Protein AF-A0A6I0SE66-F1 (afdb_monomer_lite)

Secondary structure (DSSP, 8-state):
-EEEEEESS-----EEEEE-TTS-EEEPPPPSEEEEEEETTEEEEEEE--TT-STTHHHHHHHTTTS--EEEEESSSEEEEE--HHHHHHHHHHHHHHHHHHHHHHHHHHHHHHHHHHHHHHHHHHHHHHHHHH--

Radius of gyration: 25.15 Å; chains: 1; bounding box: 66×31×72 Å

Sequence (136 aa):
MTSIYCGAGNIHHVGVKVMTPDGSFAETPTSKDSYETSDMNEKIEKADYKLGEDGNVIEFLNLNKDKNIRVEFIGDRRYTTTMSPTDRQAVAGVYELSKILSAMQQIKKEQEDANLKIGFINKKKERKAMEEAAEE

Foldseek 3Di:
DKDKDKAQDDQQFFKKKKAFPVGDIFIADGAPDKDWDDDDRMIIIMGDDDVPRNRCRLVVLLVQLVTWMWMWTDGNDIDIDIDDSVRSVVSNVVVVVVVVVVVVVVVVVVVVVVVVVVVVVVVVVVVVVVVVVVVD

pLDDT: mean 95.01, std 5.28, range [54.25, 98.5]

Structure (mmCIF, N/CA/C/O backbone):
data_AF-A0A6I0SE66-F1
#
_entry.id   AF-A0A6I0SE66-F1
#
loop_
_atom_site.group_PDB
_atom_site.id
_atom_site.type_symbol
_atom_site.label_atom_id
_atom_site.label_alt_id
_atom_site.label_comp_id
_atom_site.label_asym_id
_atom_site.label_entity_id
_atom_site.label_seq_id
_atom_site.pdbx_PDB_ins_code
_atom_site.Cartn_x
_atom_site.Cartn_y
_atom_site.Cartn_z
_atom_site.occupancy
_atom_site.B_iso_or_equiv
_atom_site.auth_seq_id
_atom_site.auth_comp_id
_atom_site.auth_asym_id
_atom_site.auth_atom_id
_atom_site.pdbx_PDB_model_num
ATOM 1 N N . MET A 1 1 ? 0.423 5.478 1.591 1.00 91.44 1 MET A N 1
ATOM 2 C CA . MET A 1 1 ? 1.292 4.565 0.817 1.00 91.44 1 MET A CA 1
ATOM 3 C C . MET A 1 1 ? 2.587 5.292 0.520 1.00 91.44 1 MET A C 1
ATOM 5 O O . MET A 1 1 ? 2.539 6.495 0.324 1.00 91.44 1 MET A O 1
ATOM 9 N N . THR A 1 2 ? 3.706 4.583 0.444 1.00 94.69 2 THR A N 1
ATOM 10 C CA . THR A 1 2 ? 4.970 5.144 -0.040 1.00 94.69 2 THR A CA 1
ATOM 11 C C . THR A 1 2 ? 5.434 4.327 -1.235 1.00 94.69 2 THR A C 1
ATOM 13 O O . THR A 1 2 ? 5.472 3.101 -1.157 1.00 94.69 2 THR A O 1
ATOM 16 N N . SER A 1 3 ? 5.776 4.996 -2.332 1.00 95.50 3 SER A N 1
ATOM 17 C CA . SER A 1 3 ? 6.408 4.383 -3.499 1.00 95.50 3 SER A CA 1
ATOM 18 C C . SER A 1 3 ? 7.861 4.839 -3.576 1.00 95.50 3 SER A C 1
ATOM 20 O O . SER A 1 3 ? 8.124 6.036 -3.491 1.00 95.50 3 SER A O 1
ATOM 22 N N . ILE A 1 4 ? 8.794 3.897 -3.714 1.00 95.69 4 ILE A N 1
ATOM 23 C CA . ILE A 1 4 ? 10.233 4.176 -3.758 1.00 95.69 4 ILE A CA 1
ATOM 24 C C . ILE A 1 4 ? 10.792 3.601 -5.054 1.00 95.69 4 ILE A C 1
ATOM 26 O O . ILE A 1 4 ? 10.760 2.387 -5.256 1.00 95.69 4 ILE A O 1
ATOM 30 N N . TYR A 1 5 ? 11.288 4.473 -5.922 1.00 96.19 5 TYR A N 1
ATOM 31 C CA . TYR A 1 5 ? 12.116 4.097 -7.058 1.00 96.19 5 TYR A CA 1
ATOM 32 C C . TYR A 1 5 ? 13.584 4.079 -6.619 1.00 96.19 5 TYR A C 1
ATOM 34 O O . TYR A 1 5 ? 14.034 4.991 -5.926 1.00 96.19 5 TYR A O 1
ATOM 42 N N . CYS A 1 6 ? 14.320 3.044 -7.026 1.00 94.75 6 CYS A N 1
ATOM 43 C CA . CYS A 1 6 ? 15.765 2.953 -6.854 1.00 94.75 6 CYS A CA 1
ATOM 44 C C . CYS A 1 6 ? 16.410 2.555 -8.184 1.00 94.75 6 CYS A C 1
ATOM 46 O O . CYS A 1 6 ? 16.016 1.546 -8.774 1.00 94.75 6 CYS A O 1
ATOM 48 N N . GLY A 1 7 ? 17.380 3.327 -8.675 1.00 93.12 7 GLY A N 1
ATOM 49 C CA . GLY A 1 7 ? 18.032 3.019 -9.947 1.00 93.12 7 GLY A CA 1
ATOM 50 C C . GLY A 1 7 ? 19.276 3.848 -10.249 1.00 93.12 7 GLY A C 1
ATOM 51 O O . GLY A 1 7 ? 19.669 4.726 -9.492 1.00 93.12 7 GLY A O 1
ATOM 52 N N . ALA A 1 8 ? 19.915 3.577 -11.388 1.00 91.81 8 ALA A N 1
ATOM 53 C CA . ALA A 1 8 ? 21.190 4.205 -11.765 1.00 91.81 8 ALA A CA 1
ATOM 54 C C . ALA A 1 8 ? 21.084 5.703 -12.120 1.00 91.81 8 ALA A C 1
ATOM 56 O O . ALA A 1 8 ? 22.094 6.392 -12.246 1.00 91.81 8 ALA A O 1
ATOM 57 N N . GLY A 1 9 ? 19.873 6.212 -12.330 1.00 93.94 9 GLY A N 1
ATOM 58 C CA . GLY A 1 9 ? 19.637 7.598 -12.704 1.00 93.94 9 GLY A CA 1
ATOM 59 C C . GLY A 1 9 ? 18.263 8.058 -12.260 1.00 93.94 9 GLY A C 1
ATOM 60 O O . GLY A 1 9 ? 17.360 7.233 -12.094 1.00 93.94 9 GLY A O 1
ATOM 61 N N . ASN A 1 10 ? 18.130 9.372 -12.093 1.00 94.44 10 ASN A N 1
ATOM 62 C CA . ASN A 1 10 ? 16.879 9.980 -11.681 1.00 94.44 10 ASN A CA 1
ATOM 63 C C . ASN A 1 10 ? 15.811 9.807 -12.766 1.00 94.44 10 ASN A C 1
ATOM 65 O O . ASN A 1 10 ? 16.103 9.904 -13.967 1.00 94.44 10 ASN A O 1
ATOM 69 N N . ILE A 1 11 ? 14.579 9.561 -12.332 1.00 96.44 11 ILE A N 1
ATOM 70 C CA . ILE A 1 11 ? 13.393 9.612 -13.187 1.00 96.44 11 ILE A CA 1
ATOM 71 C C . ILE A 1 11 ? 12.433 10.716 -12.756 1.00 96.44 11 ILE A C 1
ATOM 73 O O . ILE A 1 11 ? 11.465 10.933 -13.477 1.00 96.44 11 ILE A O 1
ATOM 77 N N . HIS A 1 12 ? 12.703 11.411 -11.645 1.00 96.31 12 HIS A N 1
ATOM 78 C CA . HIS A 1 12 ? 11.802 12.388 -11.032 1.00 96.31 12 HIS A CA 1
ATOM 79 C C . HIS A 1 12 ? 10.439 11.757 -10.708 1.00 96.31 12 HIS A C 1
ATOM 81 O O . HIS A 1 12 ? 9.391 12.174 -11.196 1.00 96.31 12 HIS A O 1
ATOM 87 N N . HIS A 1 13 ? 10.485 10.669 -9.938 1.00 96.88 13 HIS A N 1
ATOM 88 C CA . HIS A 1 13 ? 9.371 9.799 -9.583 1.00 96.88 13 HIS A CA 1
ATOM 89 C C . HIS A 1 13 ? 8.290 10.542 -8.802 1.00 96.88 13 HIS A C 1
ATOM 91 O O . HIS A 1 13 ? 8.501 11.021 -7.687 1.00 96.88 13 HIS A O 1
ATOM 97 N N . VAL A 1 14 ? 7.093 10.569 -9.376 1.00 96.81 14 VAL A N 1
ATOM 98 C CA . VAL A 1 14 ? 5.912 11.234 -8.814 1.00 96.81 14 VAL A CA 1
ATOM 99 C C . VAL A 1 14 ? 4.689 10.328 -8.758 1.00 96.81 14 VAL A C 1
ATOM 101 O O . VAL A 1 14 ? 3.662 10.747 -8.232 1.00 96.81 14 VAL A O 1
ATOM 104 N N . GLY A 1 15 ? 4.751 9.118 -9.318 1.00 97.06 15 GLY A N 1
ATOM 105 C CA . GLY A 1 15 ? 3.571 8.282 -9.524 1.00 97.06 15 GLY A CA 1
ATOM 106 C C . GLY A 1 15 ? 3.904 6.820 -9.764 1.00 97.06 15 GLY A C 1
ATOM 107 O O . GLY A 1 15 ? 4.971 6.492 -10.270 1.00 97.06 15 GLY A O 1
ATOM 108 N N . VAL A 1 16 ? 2.984 5.917 -9.441 1.00 97.81 16 VAL A N 1
ATOM 109 C CA . VAL A 1 16 ? 3.121 4.502 -9.796 1.00 97.81 16 VAL A CA 1
ATOM 110 C C . VAL A 1 16 ? 1.831 3.964 -10.392 1.00 97.81 16 VAL A C 1
ATOM 112 O O . VAL A 1 16 ? 0.735 4.227 -9.898 1.00 97.81 16 VAL A O 1
ATOM 115 N N . LYS A 1 17 ? 1.982 3.167 -11.446 1.00 98.38 17 LYS A N 1
ATOM 116 C CA . LYS A 1 17 ? 0.918 2.398 -12.080 1.00 98.38 17 LYS A CA 1
ATOM 117 C C . LYS A 1 17 ? 1.200 0.912 -11.945 1.00 98.38 17 LYS A C 1
ATOM 119 O O . LYS A 1 17 ? 2.308 0.453 -12.209 1.00 98.38 17 LYS A O 1
ATOM 124 N N . VAL A 1 18 ? 0.180 0.152 -11.574 1.00 98.31 18 VAL A N 1
ATOM 125 C CA . VAL A 1 18 ? 0.227 -1.308 -11.480 1.00 98.31 18 VAL A CA 1
ATOM 126 C C . VAL A 1 18 ? -0.760 -1.910 -12.468 1.00 98.31 18 VAL A C 1
ATOM 128 O O . VAL A 1 18 ? -1.870 -1.406 -12.608 1.00 98.31 18 VAL A O 1
ATOM 131 N N . MET A 1 19 ? -0.359 -2.961 -13.181 1.00 98.50 19 MET A N 1
ATOM 132 C CA . MET A 1 19 ? -1.154 -3.547 -14.262 1.00 98.50 19 MET A CA 1
ATOM 133 C C . MET A 1 19 ? -1.086 -5.075 -14.250 1.00 98.50 19 MET A C 1
ATOM 135 O O . MET A 1 19 ? -0.015 -5.663 -14.083 1.00 98.50 19 MET A O 1
ATOM 139 N N . THR A 1 20 ? -2.233 -5.716 -14.450 1.00 98.25 20 THR A N 1
ATOM 140 C CA . THR A 1 20 ? -2.370 -7.167 -14.634 1.00 98.25 20 THR A CA 1
ATOM 141 C C . THR A 1 20 ? -2.209 -7.567 -16.105 1.00 98.25 20 THR A C 1
ATOM 143 O O . THR A 1 20 ? -2.340 -6.726 -16.994 1.00 98.25 20 THR A O 1
ATOM 146 N N . PRO A 1 21 ? -1.980 -8.858 -16.418 1.00 97.06 21 PRO A N 1
ATOM 147 C CA . PRO A 1 21 ? -1.801 -9.308 -17.803 1.00 97.06 21 PRO A CA 1
ATOM 148 C C . PRO A 1 21 ? -3.038 -9.107 -18.693 1.00 97.06 21 PRO A C 1
ATOM 150 O O . PRO A 1 21 ? -2.912 -9.039 -19.909 1.00 97.06 21 PRO A O 1
ATOM 153 N N . ASP A 1 22 ? -4.223 -9.003 -18.084 1.00 95.81 22 ASP A N 1
ATOM 154 C CA . ASP A 1 22 ? -5.496 -8.716 -18.758 1.00 95.81 22 ASP A CA 1
ATOM 155 C C . ASP A 1 22 ? -5.690 -7.222 -19.104 1.00 95.81 22 ASP A C 1
ATOM 157 O O . ASP A 1 22 ? -6.694 -6.858 -19.710 1.00 95.81 22 ASP A O 1
ATOM 161 N N . GLY A 1 23 ? -4.734 -6.356 -18.741 1.00 96.12 23 GLY A N 1
ATOM 162 C CA . GLY A 1 23 ? -4.768 -4.918 -19.012 1.00 96.12 23 GLY A CA 1
ATOM 163 C C . GLY A 1 23 ? -5.486 -4.076 -17.953 1.00 96.12 23 GLY A C 1
ATOM 164 O O . GLY A 1 23 ? -5.443 -2.848 -18.039 1.00 96.12 23 GLY A O 1
ATOM 165 N N . SER A 1 24 ? -6.098 -4.693 -16.935 1.00 97.88 24 SER A N 1
ATOM 166 C CA . SER A 1 24 ? -6.649 -3.957 -15.788 1.00 97.88 24 SER A CA 1
ATOM 167 C C . SER A 1 24 ? -5.525 -3.267 -15.014 1.00 97.88 24 SER A C 1
ATOM 169 O O . SER A 1 24 ? -4.417 -3.798 -14.904 1.00 97.88 24 SER A O 1
ATOM 171 N N . PHE A 1 25 ? -5.788 -2.078 -14.471 1.00 98.38 25 PHE A N 1
ATOM 172 C CA . PHE A 1 25 ? -4.761 -1.305 -13.778 1.00 98.38 25 PHE A CA 1
ATOM 173 C C . PHE A 1 25 ? -5.321 -0.435 -12.652 1.00 98.38 25 PHE A C 1
ATOM 175 O O . PHE A 1 25 ? -6.504 -0.096 -12.639 1.00 98.38 25 PHE A O 1
ATOM 182 N N . ALA A 1 26 ? -4.427 -0.038 -11.752 1.00 98.31 26 ALA A N 1
ATOM 183 C CA . ALA A 1 26 ? -4.615 1.058 -10.810 1.00 98.31 26 ALA A CA 1
ATOM 184 C C . ALA A 1 26 ? -3.392 1.980 -10.874 1.00 98.31 26 ALA A C 1
ATOM 186 O O . ALA A 1 26 ? -2.286 1.539 -11.197 1.00 98.31 26 ALA A O 1
ATOM 187 N N . GLU A 1 27 ? -3.590 3.264 -10.608 1.00 98.12 27 GLU A N 1
ATOM 188 C CA . GLU A 1 27 ? -2.553 4.284 -10.745 1.00 98.12 27 GLU A CA 1
ATOM 189 C C . GLU A 1 27 ? -2.744 5.350 -9.673 1.00 98.12 27 GLU A C 1
ATOM 191 O O . GLU A 1 27 ? -3.868 5.777 -9.403 1.00 98.12 27 GLU A O 1
ATOM 196 N N . THR A 1 28 ? -1.646 5.771 -9.054 1.00 97.94 28 THR A N 1
ATOM 197 C CA . THR A 1 28 ? -1.685 6.869 -8.094 1.00 97.94 28 THR A CA 1
ATOM 198 C C . THR A 1 28 ? -1.913 8.205 -8.801 1.00 97.94 28 THR A C 1
ATOM 200 O O . THR A 1 28 ? -1.469 8.388 -9.936 1.00 97.94 28 THR A O 1
ATOM 203 N N . PRO A 1 29 ? -2.507 9.204 -8.129 1.00 96.44 29 PRO A N 1
ATOM 204 C CA . PRO A 1 29 ? -2.348 10.587 -8.567 1.00 96.44 29 PRO A CA 1
ATOM 205 C C . PRO A 1 29 ? -0.865 10.998 -8.536 1.00 96.44 29 PRO A C 1
ATOM 207 O O . PRO A 1 29 ? -0.023 10.308 -7.961 1.00 96.44 29 PRO A O 1
ATOM 210 N N . THR A 1 30 ? -0.540 12.150 -9.118 1.00 96.12 30 THR A N 1
ATOM 211 C CA . THR A 1 30 ? 0.779 12.769 -8.941 1.00 96.12 30 THR A CA 1
ATOM 212 C C . THR A 1 30 ? 0.981 13.129 -7.470 1.00 96.12 30 THR A C 1
ATOM 214 O O . THR A 1 30 ? 0.171 13.860 -6.889 1.00 96.12 30 THR A O 1
ATOM 217 N N . SER A 1 31 ? 2.058 12.626 -6.872 1.00 95.69 31 SER A N 1
ATOM 218 C CA . SER A 1 31 ? 2.429 12.970 -5.505 1.00 95.69 31 SER A CA 1
ATOM 219 C C . SER A 1 31 ? 2.722 14.466 -5.368 1.00 95.69 31 SER A C 1
ATOM 221 O O . SER A 1 31 ? 3.323 15.089 -6.241 1.00 95.69 31 SER A O 1
ATOM 223 N N . LYS A 1 32 ? 2.303 15.034 -4.235 1.00 92.88 32 LYS A N 1
ATOM 224 C CA . LYS A 1 32 ? 2.667 16.393 -3.797 1.00 92.88 32 LYS A CA 1
ATOM 225 C C . LYS A 1 32 ? 3.824 16.389 -2.796 1.00 92.88 32 LYS A C 1
ATOM 227 O O . LYS A 1 32 ? 4.268 17.455 -2.385 1.00 92.88 32 LYS A O 1
ATOM 232 N N . ASP A 1 33 ? 4.249 15.201 -2.380 1.00 93.12 33 ASP A N 1
ATOM 233 C CA . ASP A 1 33 ? 5.293 14.961 -1.394 1.00 93.12 33 ASP A CA 1
ATOM 234 C C . ASP A 1 33 ? 6.281 13.958 -1.997 1.00 93.12 33 ASP A C 1
ATOM 236 O O . ASP A 1 33 ? 6.100 12.734 -1.942 1.00 93.12 33 ASP A O 1
ATOM 240 N N . SER A 1 34 ? 7.256 14.508 -2.718 1.00 90.94 34 SER A N 1
ATOM 241 C CA . SER A 1 34 ? 8.307 13.755 -3.392 1.00 90.94 34 SER A CA 1
ATOM 242 C C . SER A 1 34 ? 9.672 14.206 -2.897 1.00 90.94 34 SER A C 1
ATOM 244 O O . SER A 1 34 ? 9.936 15.405 -2.790 1.00 90.94 34 SER A O 1
ATOM 246 N N . TYR A 1 35 ? 10.551 13.245 -2.631 1.00 93.88 35 TYR A N 1
ATOM 247 C CA . TYR A 1 35 ? 11.902 13.500 -2.150 1.00 93.88 35 TYR A CA 1
ATOM 248 C C . TYR A 1 35 ? 12.913 12.637 -2.896 1.00 93.88 35 TYR A C 1
ATOM 250 O O . TYR A 1 35 ? 12.703 11.438 -3.079 1.00 93.88 35 TYR A O 1
ATOM 258 N N . GLU A 1 36 ? 14.028 13.245 -3.287 1.00 95.50 36 GLU A N 1
ATOM 259 C CA . GLU A 1 36 ? 15.121 12.576 -3.984 1.00 95.50 36 GLU A CA 1
ATOM 260 C C . GLU A 1 36 ? 16.361 12.550 -3.100 1.00 95.50 36 GLU A C 1
ATOM 262 O O . GLU A 1 36 ? 16.751 13.549 -2.492 1.00 95.50 36 GLU A O 1
ATOM 267 N N . THR A 1 37 ? 17.002 11.393 -3.054 1.00 95.38 37 THR A N 1
ATOM 268 C CA . THR A 1 37 ? 18.277 11.198 -2.383 1.00 95.38 37 THR A CA 1
ATOM 269 C C . THR A 1 37 ? 19.155 10.263 -3.201 1.00 95.38 37 THR A C 1
ATOM 271 O O . THR A 1 37 ? 18.810 9.801 -4.292 1.00 95.38 37 THR A O 1
ATOM 274 N N . SER A 1 38 ? 20.366 10.035 -2.729 1.00 94.00 38 SER A N 1
ATOM 275 C CA . SER A 1 38 ? 21.281 9.085 -3.336 1.00 94.00 38 SER A CA 1
ATOM 276 C C . SER A 1 38 ? 22.011 8.347 -2.236 1.00 94.00 38 SER A C 1
ATOM 278 O O . SER A 1 38 ? 22.464 8.969 -1.276 1.00 94.00 38 SER A O 1
ATOM 280 N N . ASP A 1 39 ? 22.134 7.038 -2.399 1.00 92.25 39 ASP A N 1
ATOM 281 C CA . ASP A 1 39 ? 22.999 6.217 -1.566 1.00 92.25 39 ASP A CA 1
ATOM 282 C C . ASP A 1 39 ? 24.004 5.506 -2.467 1.00 92.25 39 ASP A C 1
ATOM 284 O O . ASP A 1 39 ? 23.646 4.893 -3.474 1.00 92.25 39 ASP A O 1
ATOM 288 N N . MET A 1 40 ? 25.285 5.655 -2.143 1.00 89.31 40 MET A N 1
ATOM 289 C CA . MET A 1 40 ? 26.402 5.254 -2.997 1.00 89.31 40 MET A CA 1
ATOM 290 C C . MET A 1 40 ? 26.255 5.777 -4.443 1.00 89.31 40 MET A C 1
ATOM 292 O O . MET A 1 40 ? 26.450 6.965 -4.697 1.00 89.31 40 MET A O 1
ATOM 296 N N . ASN A 1 41 ? 25.909 4.893 -5.385 1.00 90.50 41 ASN A N 1
ATOM 297 C CA . ASN A 1 41 ? 25.715 5.188 -6.807 1.00 90.50 41 ASN A CA 1
ATOM 298 C C . ASN A 1 41 ? 24.253 5.015 -7.256 1.00 90.50 41 ASN A C 1
ATOM 300 O O . ASN A 1 41 ? 23.967 5.138 -8.447 1.00 90.50 41 ASN A O 1
ATOM 304 N N . GLU A 1 42 ? 23.338 4.724 -6.331 1.00 94.00 42 GLU A N 1
ATOM 305 C CA . GLU A 1 42 ? 21.920 4.554 -6.622 1.00 94.00 42 GLU A CA 1
ATOM 306 C C . GLU A 1 42 ? 21.146 5.829 -6.296 1.00 94.00 42 GLU A C 1
ATOM 308 O O . GLU A 1 42 ? 21.355 6.501 -5.282 1.00 94.00 42 GLU A O 1
ATOM 313 N N . LYS A 1 43 ? 20.247 6.179 -7.208 1.00 95.81 43 LYS A N 1
ATOM 314 C CA . LYS A 1 43 ? 19.293 7.269 -7.079 1.00 95.81 43 LYS A CA 1
ATOM 315 C C . LYS A 1 43 ? 18.030 6.711 -6.461 1.00 95.81 43 LYS A C 1
ATOM 317 O O . LYS A 1 43 ? 17.448 5.780 -7.010 1.00 95.81 43 LYS A O 1
ATOM 322 N N . ILE A 1 44 ? 17.642 7.276 -5.323 1.00 96.62 44 ILE A N 1
ATOM 323 C CA . ILE A 1 44 ? 16.476 6.857 -4.552 1.00 96.62 44 ILE A CA 1
ATOM 324 C C . ILE A 1 44 ? 15.470 7.998 -4.600 1.00 96.62 44 ILE A C 1
ATOM 326 O O . ILE A 1 44 ? 15.762 9.109 -4.162 1.00 96.62 44 ILE A O 1
ATOM 330 N N . GLU A 1 45 ? 14.277 7.720 -5.102 1.00 97.31 45 GLU A N 1
ATOM 331 C CA . GLU A 1 45 ? 13.218 8.711 -5.249 1.00 97.31 45 GLU A CA 1
ATOM 332 C C . GLU A 1 45 ? 11.949 8.193 -4.587 1.00 97.31 45 GLU A C 1
ATOM 334 O O . GLU A 1 45 ? 11.447 7.112 -4.901 1.00 97.31 45 GLU A O 1
ATOM 339 N N . LYS A 1 46 ? 11.440 8.963 -3.632 1.00 96.88 46 LYS A N 1
ATOM 340 C CA . LYS A 1 46 ? 10.292 8.612 -2.805 1.00 96.88 46 LYS A CA 1
ATOM 341 C C . LYS A 1 46 ? 9.104 9.477 -3.197 1.00 96.88 46 LYS A C 1
ATOM 343 O O . LYS A 1 46 ? 9.241 10.693 -3.262 1.00 96.88 46 LYS A O 1
ATOM 348 N N . ALA A 1 47 ? 7.944 8.856 -3.373 1.00 97.06 47 ALA A N 1
ATOM 349 C CA . ALA A 1 47 ? 6.658 9.520 -3.538 1.00 97.06 47 ALA A CA 1
ATOM 350 C C . ALA A 1 47 ? 5.686 9.035 -2.452 1.00 97.06 47 ALA A C 1
ATOM 352 O O . ALA A 1 47 ? 5.362 7.842 -2.383 1.00 97.06 47 ALA A O 1
ATOM 353 N N . ASP A 1 48 ? 5.237 9.955 -1.599 1.00 96.44 48 ASP A N 1
ATOM 354 C CA . ASP A 1 48 ? 4.337 9.671 -0.483 1.00 96.44 48 ASP A CA 1
ATOM 355 C C . ASP A 1 48 ? 2.879 10.041 -0.776 1.00 96.44 48 ASP A C 1
ATOM 357 O O . ASP A 1 48 ? 2.562 11.077 -1.354 1.00 96.44 48 ASP A O 1
ATOM 361 N N . TYR A 1 49 ? 1.974 9.184 -0.305 1.00 95.62 49 TYR A N 1
ATOM 362 C CA . TYR A 1 49 ? 0.529 9.329 -0.449 1.00 95.62 49 TYR A CA 1
ATOM 363 C C . TYR A 1 49 ? -0.135 9.202 0.912 1.00 95.62 49 TYR A C 1
ATOM 365 O O . TYR A 1 49 ? 0.106 8.231 1.648 1.00 95.62 49 TYR A O 1
ATOM 373 N N . LYS A 1 50 ? -1.021 10.147 1.232 1.00 93.44 50 LYS A N 1
ATOM 374 C CA . LYS A 1 50 ? -1.828 10.081 2.452 1.00 93.44 50 LYS A CA 1
ATOM 375 C C . LYS A 1 50 ? -2.818 8.920 2.385 1.00 93.44 50 LYS A C 1
ATOM 377 O O . LYS A 1 50 ? -3.001 8.269 1.355 1.00 93.44 50 LYS A O 1
ATOM 382 N N . LEU A 1 51 ? -3.443 8.628 3.522 1.00 87.94 51 LEU A N 1
ATOM 383 C CA . LEU A 1 51 ? -4.477 7.602 3.598 1.00 87.94 51 LEU A CA 1
ATOM 384 C C . LEU A 1 51 ? -5.619 7.934 2.623 1.00 87.94 51 LEU A C 1
ATOM 386 O O . LEU A 1 51 ? -6.195 9.015 2.704 1.00 87.94 51 LEU A O 1
ATOM 390 N N . GLY A 1 52 ? -5.926 7.002 1.717 1.00 87.81 52 GLY A N 1
ATOM 391 C CA . GLY A 1 52 ? -6.956 7.161 0.684 1.00 87.81 52 GLY A CA 1
ATOM 392 C C . GLY A 1 52 ? -6.500 7.875 -0.595 1.00 87.81 52 GLY A C 1
ATOM 393 O O . GLY A 1 52 ? -7.286 7.986 -1.529 1.00 87.81 52 GLY A O 1
ATOM 394 N N . GLU A 1 53 ? -5.248 8.336 -0.670 1.00 93.94 53 GLU A N 1
ATOM 395 C CA . GLU A 1 53 ? -4.701 9.029 -1.849 1.00 93.94 53 GLU A CA 1
ATOM 396 C C . GLU A 1 53 ? -3.784 8.132 -2.700 1.00 93.94 53 GLU A C 1
ATOM 398 O O . GLU A 1 53 ? -3.066 8.620 -3.566 1.00 93.94 53 GLU A O 1
ATOM 403 N N . ASP A 1 54 ? -3.795 6.815 -2.486 1.00 94.31 54 ASP A N 1
ATOM 404 C CA . ASP A 1 54 ? -2.978 5.855 -3.239 1.00 94.31 54 ASP A CA 1
ATOM 405 C C . ASP A 1 54 ? -3.617 5.412 -4.566 1.00 94.31 54 ASP A C 1
ATOM 407 O O . ASP A 1 54 ? -3.127 4.481 -5.198 1.00 94.31 54 ASP A O 1
ATOM 411 N N . GLY A 1 55 ? -4.724 6.032 -4.991 1.00 95.75 55 GLY A N 1
ATOM 412 C CA . GLY A 1 55 ? -5.408 5.678 -6.243 1.00 95.75 55 GLY A CA 1
ATOM 413 C C . GLY A 1 55 ? -5.891 4.223 -6.289 1.00 95.75 55 GLY A C 1
ATOM 414 O O . GLY A 1 55 ? -5.976 3.633 -7.365 1.00 95.75 55 GLY A O 1
ATOM 415 N N . ASN A 1 56 ? -6.170 3.632 -5.121 1.00 95.69 56 ASN A N 1
ATOM 416 C CA . ASN A 1 56 ? -6.512 2.219 -4.928 1.00 95.69 56 ASN A CA 1
ATOM 417 C C . ASN A 1 56 ? -5.413 1.229 -5.352 1.00 95.69 56 ASN A C 1
ATOM 419 O O . ASN A 1 56 ? -5.697 0.046 -5.548 1.00 95.69 56 ASN A O 1
ATOM 423 N N . VAL A 1 57 ? -4.159 1.669 -5.487 1.00 97.38 57 VAL A N 1
ATOM 424 C CA . VAL A 1 57 ? -3.049 0.794 -5.887 1.00 97.38 57 VAL A CA 1
ATOM 425 C C . VAL A 1 57 ? -2.850 -0.348 -4.891 1.00 97.38 57 VAL A C 1
ATOM 427 O O . VAL A 1 57 ? -2.700 -1.494 -5.316 1.00 97.38 57 VAL A O 1
ATOM 430 N N . ILE A 1 58 ? -2.899 -0.094 -3.578 1.00 95.94 58 ILE A N 1
ATOM 431 C CA . ILE A 1 58 ? -2.694 -1.159 -2.583 1.00 95.94 58 ILE A CA 1
ATOM 432 C C . ILE A 1 58 ? -3.850 -2.164 -2.589 1.00 95.94 58 ILE A C 1
ATOM 434 O O . ILE A 1 58 ? -3.619 -3.373 -2.534 1.00 95.94 58 ILE A O 1
ATOM 438 N N . GLU A 1 59 ? -5.092 -1.689 -2.702 1.00 95.94 59 GLU A N 1
ATOM 439 C CA . GLU A 1 59 ? -6.256 -2.574 -2.804 1.00 95.94 59 GLU A CA 1
ATOM 440 C C . GLU A 1 59 ? -6.209 -3.415 -4.086 1.00 95.94 59 GLU A C 1
ATOM 442 O O . GLU A 1 59 ? -6.425 -4.627 -4.037 1.00 95.94 59 GLU A O 1
ATOM 447 N N . PHE A 1 60 ? -5.840 -2.807 -5.216 1.00 97.69 60 PHE A N 1
ATOM 448 C CA . PHE A 1 60 ? -5.655 -3.512 -6.481 1.00 97.69 60 PHE A CA 1
ATOM 449 C C . PHE A 1 60 ? -4.596 -4.615 -6.372 1.00 97.69 60 PHE A C 1
ATOM 451 O O . PHE A 1 60 ? -4.823 -5.732 -6.844 1.00 97.69 60 PHE A O 1
ATOM 458 N N . LEU A 1 61 ? -3.456 -4.324 -5.736 1.00 97.06 61 LEU A N 1
ATOM 459 C CA . LEU A 1 61 ? -2.394 -5.304 -5.503 1.00 97.06 61 LEU A CA 1
ATOM 460 C C . LEU A 1 61 ? -2.876 -6.461 -4.627 1.00 97.06 61 LEU A C 1
ATOM 462 O O . LEU A 1 61 ? -2.610 -7.616 -4.952 1.00 97.06 61 LEU A O 1
ATOM 466 N N . ASN A 1 62 ? -3.632 -6.173 -3.567 1.00 96.94 62 ASN A N 1
ATOM 467 C CA . ASN A 1 62 ? -4.200 -7.205 -2.706 1.00 96.94 62 ASN A CA 1
ATOM 468 C C . ASN A 1 62 ? -5.180 -8.122 -3.462 1.00 96.94 62 ASN A C 1
ATOM 470 O O . ASN A 1 62 ? -5.106 -9.344 -3.338 1.00 96.94 62 ASN A O 1
ATOM 474 N N . LEU A 1 63 ? -6.068 -7.548 -4.282 1.00 97.19 63 LEU A N 1
ATOM 475 C CA . LEU A 1 63 ? -7.054 -8.300 -5.070 1.00 97.19 63 LEU A CA 1
ATOM 476 C C . LEU A 1 63 ? -6.425 -9.139 -6.191 1.00 97.19 63 LEU A C 1
ATOM 478 O O . LEU A 1 63 ? -7.024 -10.113 -6.640 1.00 97.19 63 LEU A O 1
ATOM 482 N N . ASN A 1 64 ? -5.225 -8.774 -6.648 1.00 97.62 64 ASN A N 1
ATOM 483 C CA . ASN A 1 64 ? -4.538 -9.429 -7.761 1.00 97.62 64 ASN A CA 1
ATOM 484 C C . ASN A 1 64 ? -3.195 -10.061 -7.352 1.00 97.62 64 ASN A C 1
ATOM 486 O O . ASN A 1 64 ? -2.336 -10.274 -8.209 1.00 97.62 64 ASN A O 1
ATOM 490 N N . LYS A 1 65 ? -3.005 -10.390 -6.066 1.00 96.25 65 LYS A N 1
ATOM 491 C CA . LYS A 1 65 ? -1.737 -10.903 -5.504 1.00 96.25 65 LYS A CA 1
ATOM 492 C C . LYS A 1 65 ? -1.187 -12.156 -6.199 1.00 96.25 65 LYS A C 1
ATOM 494 O O . LYS A 1 65 ? 0.031 -12.341 -6.287 1.00 96.25 65 LYS A O 1
ATOM 499 N N . ASP A 1 66 ? -2.075 -12.964 -6.773 1.00 96.62 66 ASP A N 1
ATOM 500 C CA . ASP A 1 66 ? -1.733 -14.210 -7.468 1.00 96.62 66 ASP A CA 1
ATOM 501 C C . ASP A 1 66 ? -1.435 -14.018 -8.967 1.00 96.62 66 ASP A C 1
ATOM 503 O O . ASP A 1 66 ? -0.967 -14.940 -9.637 1.00 96.62 66 ASP 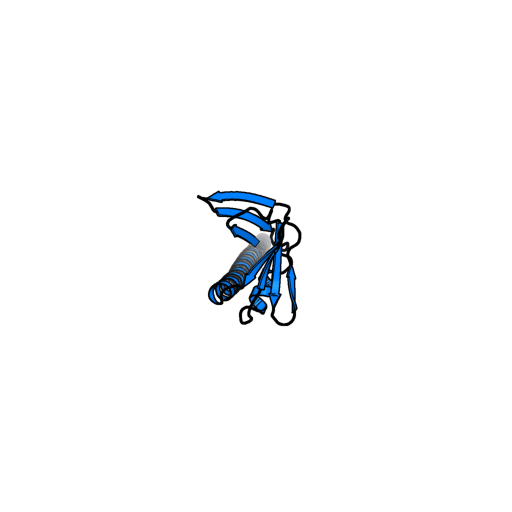A O 1
ATOM 507 N N . LYS A 1 67 ? -1.663 -12.818 -9.515 1.00 97.06 67 LYS A N 1
ATOM 508 C CA . LYS A 1 67 ? -1.382 -12.495 -10.920 1.00 97.06 67 LYS A CA 1
ATOM 509 C C . LYS A 1 67 ? 0.027 -11.932 -11.089 1.00 97.06 67 LYS A C 1
ATOM 511 O O . LYS A 1 67 ? 0.619 -11.386 -10.163 1.00 97.06 67 LYS A O 1
ATOM 516 N N . ASN A 1 68 ? 0.563 -12.019 -12.305 1.00 96.38 68 ASN A N 1
ATOM 517 C CA . ASN A 1 68 ? 1.824 -11.363 -12.631 1.00 96.38 68 ASN A CA 1
ATOM 518 C C . ASN A 1 68 ? 1.614 -9.849 -12.800 1.00 96.38 68 ASN A C 1
ATOM 520 O O . ASN A 1 68 ? 1.010 -9.427 -13.783 1.00 96.38 68 ASN A O 1
ATOM 524 N N . ILE A 1 69 ? 2.080 -9.048 -11.840 1.00 98.31 69 ILE A N 1
ATOM 525 C CA . ILE A 1 69 ? 1.855 -7.597 -11.828 1.00 98.31 69 ILE A CA 1
ATOM 526 C C . ILE A 1 69 ? 3.053 -6.860 -12.415 1.00 98.31 69 ILE A C 1
ATOM 528 O O . ILE A 1 69 ? 4.166 -6.938 -11.886 1.00 98.31 69 ILE A O 1
ATOM 532 N N . ARG A 1 70 ? 2.795 -6.089 -13.472 1.00 98.19 70 ARG A N 1
ATOM 533 C CA . ARG A 1 70 ? 3.729 -5.091 -13.989 1.00 98.19 70 ARG A CA 1
ATOM 534 C C . ARG A 1 70 ? 3.594 -3.812 -13.171 1.00 98.19 70 ARG A C 1
ATOM 536 O O . ARG A 1 70 ? 2.480 -3.347 -12.940 1.00 98.19 70 ARG A O 1
ATOM 543 N N . VAL A 1 71 ? 4.723 -3.238 -12.778 1.00 97.81 71 VAL A N 1
ATOM 544 C CA . VAL A 1 71 ? 4.806 -1.954 -12.080 1.00 97.81 71 VAL A CA 1
ATOM 545 C C . VAL A 1 71 ? 5.529 -0.967 -12.967 1.00 97.81 71 VAL A C 1
ATOM 547 O O . VAL A 1 71 ? 6.581 -1.270 -13.527 1.00 97.81 71 VAL A O 1
ATOM 550 N N . GLU A 1 72 ? 4.954 0.215 -13.091 1.00 98.12 72 GLU A N 1
ATOM 551 C CA . GLU A 1 72 ? 5.483 1.313 -13.870 1.00 98.12 72 GLU A CA 1
ATOM 552 C C . GLU A 1 72 ? 5.614 2.539 -12.971 1.00 98.12 72 GLU A C 1
ATOM 554 O O . GL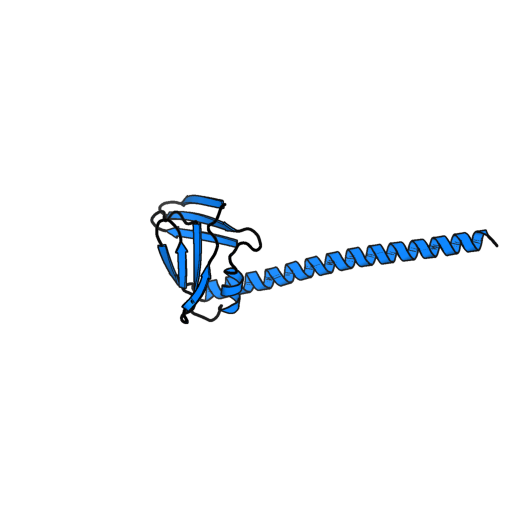U A 1 72 ? 4.621 3.093 -12.504 1.00 98.12 72 GLU A O 1
ATOM 559 N N . PHE A 1 73 ? 6.856 2.930 -12.713 1.00 97.75 73 PHE A N 1
ATOM 560 C CA . PHE A 1 73 ? 7.205 4.161 -12.022 1.00 97.75 73 PHE A CA 1
ATOM 561 C C . PHE A 1 73 ? 7.131 5.315 -13.021 1.00 97.75 73 PHE A C 1
ATOM 563 O O . PHE A 1 73 ? 7.635 5.211 -14.145 1.00 97.75 73 PHE A O 1
ATOM 570 N N . ILE A 1 74 ? 6.459 6.388 -12.616 1.00 97.62 74 ILE A N 1
ATOM 571 C CA . ILE A 1 74 ? 6.086 7.524 -13.449 1.00 97.62 74 ILE A CA 1
ATOM 572 C C . ILE A 1 74 ? 6.820 8.754 -12.931 1.00 97.62 74 ILE A C 1
ATOM 574 O O . ILE A 1 74 ? 6.624 9.170 -11.792 1.00 97.62 74 ILE A O 1
ATOM 578 N N . GLY A 1 75 ? 7.607 9.355 -13.811 1.00 95.62 75 GLY A N 1
ATOM 579 C CA . GLY A 1 75 ? 8.223 10.663 -13.645 1.00 95.62 75 GLY A CA 1
ATOM 580 C C . GLY A 1 75 ? 8.488 11.282 -15.014 1.00 95.62 75 GLY A C 1
ATOM 581 O O . GLY A 1 75 ? 7.773 10.985 -15.977 1.00 95.62 75 GLY A O 1
ATOM 582 N N . ASP A 1 76 ? 9.555 12.065 -15.136 1.00 95.56 76 ASP A N 1
ATOM 583 C CA . ASP A 1 76 ? 10.076 12.545 -16.423 1.00 95.56 76 ASP A CA 1
ATOM 584 C C . ASP A 1 76 ? 10.437 11.383 -17.359 1.00 95.56 76 ASP A C 1
ATOM 586 O O . ASP A 1 76 ? 10.333 11.479 -18.585 1.00 95.56 76 ASP A O 1
ATOM 590 N N . ARG A 1 77 ? 10.849 10.253 -16.774 1.00 94.62 77 ARG A N 1
ATOM 591 C CA . ARG A 1 77 ? 11.064 8.985 -17.475 1.00 94.62 77 ARG A CA 1
ATOM 592 C C . ARG A 1 77 ? 10.205 7.898 -16.843 1.00 94.62 77 ARG A C 1
ATOM 594 O O . ARG A 1 77 ? 9.953 7.900 -15.643 1.00 94.62 77 ARG A O 1
ATOM 601 N N . ARG A 1 78 ? 9.773 6.937 -17.662 1.00 95.50 78 ARG A N 1
ATOM 602 C CA . ARG A 1 78 ? 9.057 5.745 -17.192 1.00 95.50 78 ARG A CA 1
ATOM 603 C C . ARG A 1 78 ? 10.050 4.620 -16.945 1.00 95.50 78 ARG A C 1
ATOM 605 O O . ARG A 1 78 ? 10.851 4.302 -17.824 1.00 95.50 78 ARG A O 1
ATOM 612 N N . TYR A 1 79 ? 9.961 3.993 -15.779 1.00 96.81 79 TYR A N 1
ATOM 613 C CA . TYR A 1 79 ? 10.701 2.774 -15.464 1.00 96.81 79 TYR A CA 1
ATOM 614 C C . TYR A 1 79 ? 9.710 1.645 -15.199 1.00 96.81 79 TYR A C 1
ATOM 616 O O . TYR A 1 79 ? 8.797 1.787 -14.393 1.00 96.81 79 TYR A O 1
ATOM 624 N N . THR A 1 80 ? 9.857 0.527 -15.908 1.00 96.88 80 THR A N 1
ATOM 625 C CA . THR A 1 80 ? 8.939 -0.612 -15.808 1.00 96.88 80 THR A CA 1
ATOM 626 C C . THR A 1 80 ? 9.669 -1.834 -15.280 1.00 96.88 80 THR A C 1
ATOM 628 O O . THR A 1 80 ? 10.745 -2.180 -15.759 1.00 96.88 80 THR A O 1
ATOM 631 N N . THR A 1 81 ? 9.040 -2.522 -14.335 1.00 96.31 81 THR A N 1
ATOM 632 C CA . THR A 1 81 ? 9.502 -3.799 -13.793 1.00 96.31 81 THR A CA 1
ATOM 633 C C . THR A 1 81 ? 8.311 -4.710 -13.487 1.00 96.31 81 THR A C 1
ATOM 635 O O . THR A 1 81 ? 7.154 -4.353 -13.712 1.00 96.31 81 THR A O 1
ATOM 638 N N . THR A 1 82 ? 8.582 -5.915 -13.003 1.00 96.81 82 THR A N 1
ATOM 639 C CA . THR A 1 82 ? 7.570 -6.888 -12.584 1.00 96.81 82 THR A CA 1
ATOM 640 C C . THR A 1 82 ? 7.742 -7.176 -11.099 1.00 96.81 82 THR A C 1
ATOM 642 O O . THR A 1 82 ? 8.861 -7.426 -10.657 1.00 96.81 82 THR A O 1
ATOM 645 N N . MET A 1 83 ? 6.656 -7.161 -10.322 1.00 95.81 83 MET A N 1
ATOM 646 C CA . MET A 1 83 ? 6.730 -7.520 -8.899 1.00 95.81 83 MET A CA 1
ATOM 647 C C . MET A 1 83 ? 7.039 -8.998 -8.723 1.00 95.81 83 MET A C 1
ATOM 649 O O . MET A 1 83 ? 6.419 -9.842 -9.376 1.00 95.81 83 MET A O 1
A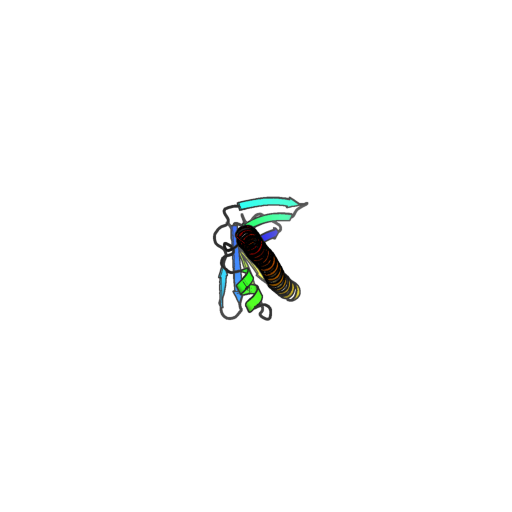TOM 653 N N . SER A 1 84 ? 7.920 -9.323 -7.777 1.00 96.94 84 SER A N 1
ATOM 654 C CA . SER A 1 84 ? 8.141 -10.715 -7.399 1.00 96.94 84 SER A CA 1
ATOM 655 C C . SER A 1 84 ? 6.890 -11.301 -6.718 1.00 96.94 84 SER A C 1
ATOM 657 O O . SER A 1 84 ? 6.095 -10.559 -6.132 1.00 96.94 84 SER A O 1
ATOM 659 N N . PRO A 1 85 ? 6.680 -12.631 -6.760 1.00 96.81 85 PRO A N 1
ATOM 660 C CA . PRO A 1 85 ? 5.598 -13.267 -6.008 1.00 96.81 85 PRO A CA 1
ATOM 661 C C . PRO A 1 85 ? 5.648 -12.945 -4.509 1.00 96.81 85 PRO A C 1
ATOM 663 O O . PRO A 1 85 ? 4.607 -12.701 -3.904 1.00 96.81 85 PRO A O 1
ATOM 666 N N . THR A 1 86 ? 6.850 -12.885 -3.929 1.00 97.38 86 THR A N 1
ATOM 667 C CA . THR A 1 86 ? 7.058 -12.558 -2.514 1.00 97.38 86 THR A CA 1
ATOM 668 C C . THR A 1 86 ? 6.580 -11.146 -2.187 1.00 97.38 86 THR A C 1
ATOM 670 O O . THR A 1 86 ? 5.844 -10.974 -1.219 1.00 97.38 86 THR A O 1
ATOM 673 N N . ASP A 1 87 ? 6.908 -10.153 -3.019 1.00 95.44 87 ASP A N 1
ATOM 674 C CA . ASP A 1 87 ? 6.480 -8.765 -2.795 1.00 95.44 87 ASP A CA 1
ATOM 675 C C . ASP A 1 87 ? 4.959 -8.624 -2.879 1.00 95.44 87 ASP A C 1
ATOM 677 O O . ASP A 1 87 ? 4.350 -7.921 -2.074 1.00 95.44 87 ASP A O 1
ATOM 681 N N . ARG A 1 88 ? 4.315 -9.332 -3.819 1.00 96.00 88 ARG A N 1
ATOM 682 C CA . ARG A 1 88 ? 2.847 -9.324 -3.942 1.00 96.00 88 ARG A CA 1
ATOM 683 C C . ARG A 1 88 ? 2.169 -9.889 -2.696 1.00 96.00 88 ARG A C 1
ATOM 685 O O . ARG A 1 88 ? 1.210 -9.297 -2.203 1.00 96.00 88 ARG A O 1
ATOM 692 N N . GLN A 1 89 ? 2.684 -10.997 -2.164 1.00 96.75 89 GLN A N 1
ATOM 693 C CA . GLN A 1 89 ? 2.157 -11.593 -0.934 1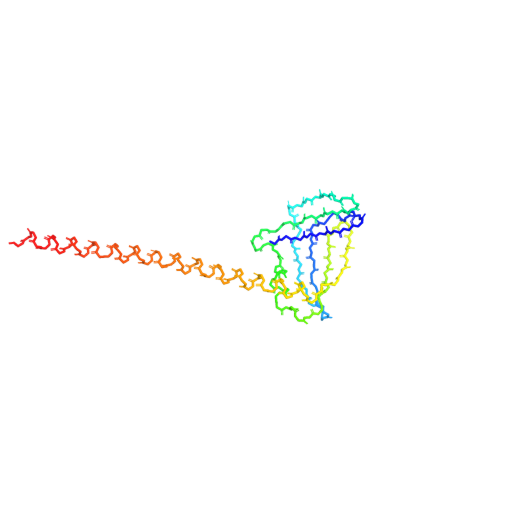.00 96.75 89 GLN A CA 1
ATOM 694 C C . GLN A 1 89 ? 2.443 -10.720 0.294 1.00 96.75 89 GLN A C 1
ATOM 696 O O . GLN A 1 89 ? 1.577 -10.583 1.154 1.00 96.75 89 GLN A O 1
ATOM 701 N N . ALA A 1 90 ? 3.610 -10.071 0.360 1.00 96.56 90 ALA A N 1
ATOM 702 C CA . ALA A 1 90 ? 3.942 -9.146 1.439 1.00 96.56 90 ALA A CA 1
ATOM 703 C C . ALA A 1 90 ? 2.992 -7.937 1.467 1.00 96.56 90 ALA A C 1
ATOM 705 O O . ALA A 1 90 ? 2.451 -7.613 2.524 1.00 96.56 90 ALA A O 1
ATOM 706 N N . VAL A 1 91 ? 2.725 -7.310 0.314 1.00 94.94 91 VAL A N 1
ATOM 707 C CA . VAL A 1 91 ? 1.767 -6.194 0.217 1.00 94.94 91 VAL A CA 1
ATOM 708 C C . VAL A 1 91 ? 0.369 -6.630 0.659 1.00 94.94 91 VAL A C 1
ATOM 710 O O . VAL A 1 91 ? -0.250 -5.943 1.472 1.00 94.94 91 VAL A O 1
ATOM 713 N N . ALA A 1 92 ? -0.106 -7.783 0.181 1.00 96.06 92 ALA A N 1
ATOM 714 C CA . ALA A 1 92 ? -1.405 -8.327 0.572 1.00 96.06 92 ALA A CA 1
ATOM 715 C C . ALA A 1 92 ? -1.493 -8.600 2.083 1.00 96.06 92 ALA A C 1
ATOM 717 O O . ALA A 1 92 ? -2.435 -8.163 2.742 1.00 96.06 92 ALA A O 1
ATOM 718 N N . GLY A 1 93 ? -0.478 -9.257 2.652 1.00 97.06 93 GLY A N 1
ATOM 719 C CA . GLY A 1 93 ? -0.433 -9.572 4.079 1.00 97.06 93 GLY A CA 1
ATOM 720 C C . GLY A 1 93 ? -0.399 -8.324 4.964 1.00 97.06 93 GLY A C 1
ATOM 721 O O . GLY A 1 93 ? -1.135 -8.245 5.946 1.00 97.06 93 GLY A O 1
ATOM 722 N N . VAL A 1 94 ? 0.401 -7.314 4.603 1.00 96.00 94 VAL A N 1
ATOM 723 C CA . VAL A 1 94 ? 0.459 -6.039 5.341 1.00 96.00 94 VAL A CA 1
ATOM 724 C C . VAL A 1 94 ? -0.869 -5.282 5.240 1.00 96.00 94 VAL A C 1
ATOM 726 O O . VAL A 1 94 ? -1.337 -4.728 6.236 1.00 96.00 94 VAL A O 1
ATOM 729 N N . TYR A 1 95 ? -1.508 -5.286 4.068 1.00 94.56 95 TYR A N 1
ATOM 730 C CA . TYR A 1 95 ? -2.822 -4.676 3.875 1.00 94.56 95 TYR A CA 1
ATOM 731 C C . TYR A 1 95 ? -3.904 -5.343 4.732 1.00 94.56 95 TYR A C 1
ATOM 733 O O . TYR A 1 95 ? -4.605 -4.654 5.477 1.00 94.56 95 TYR A O 1
ATOM 741 N N . GLU A 1 96 ? -4.016 -6.672 4.688 1.00 95.25 96 GLU A N 1
ATOM 742 C CA . GLU A 1 96 ? -4.966 -7.432 5.508 1.00 95.25 96 GLU A CA 1
ATOM 743 C C . GLU A 1 96 ? -4.718 -7.203 7.009 1.00 95.25 96 GLU A C 1
ATOM 745 O O . GLU A 1 96 ? -5.654 -6.895 7.752 1.00 95.25 96 GLU A O 1
ATOM 750 N N . LEU A 1 97 ? -3.454 -7.239 7.448 1.00 97.12 97 LEU A N 1
ATOM 751 C CA . LEU A 1 97 ? -3.075 -6.945 8.830 1.00 97.12 97 LEU A CA 1
ATOM 752 C C . LEU A 1 97 ? -3.503 -5.533 9.252 1.00 97.12 97 LEU A C 1
ATOM 754 O O . LEU A 1 97 ? -4.073 -5.360 10.330 1.00 97.12 97 LEU A O 1
ATOM 758 N N . SER A 1 98 ? -3.269 -4.525 8.406 1.00 93.81 98 SER A N 1
ATOM 759 C CA . SER A 1 98 ? -3.669 -3.143 8.693 1.00 93.81 98 SER A CA 1
ATOM 760 C C . SER A 1 98 ? -5.179 -3.010 8.912 1.00 93.81 98 SER A C 1
ATOM 762 O O . SER A 1 98 ? -5.598 -2.358 9.868 1.00 93.81 98 SER A O 1
ATOM 764 N N . LYS A 1 99 ? -5.999 -3.706 8.108 1.00 93.56 99 LYS A N 1
ATOM 765 C CA . LYS A 1 99 ? -7.460 -3.709 8.263 1.00 93.56 99 LYS A CA 1
ATOM 766 C C . LYS A 1 99 ? -7.879 -4.326 9.592 1.00 93.56 99 LYS A C 1
ATOM 768 O O . LYS A 1 99 ? -8.732 -3.765 10.279 1.00 93.56 99 LYS A O 1
ATOM 773 N N . ILE A 1 100 ? -7.265 -5.448 9.970 1.00 97.50 100 ILE A N 1
ATOM 774 C CA . ILE A 1 100 ? -7.533 -6.115 11.251 1.00 97.50 100 ILE A CA 1
ATOM 775 C C . ILE A 1 100 ? -7.184 -5.184 12.416 1.00 97.50 100 ILE A C 1
ATOM 777 O O . ILE A 1 100 ? -7.998 -5.000 13.320 1.00 97.50 100 ILE A O 1
ATOM 781 N N . LEU A 1 101 ? -6.009 -4.549 12.384 1.00 97.56 101 LEU A N 1
ATOM 782 C CA . LEU A 1 101 ? -5.577 -3.627 13.436 1.00 97.56 101 LEU A CA 1
ATOM 783 C C . LEU A 1 101 ? -6.508 -2.414 13.560 1.00 97.56 101 LEU A C 1
ATOM 785 O O . LEU A 1 101 ? -6.888 -2.058 14.677 1.00 97.56 101 LEU A O 1
ATOM 789 N N . SER A 1 102 ? -6.933 -1.818 12.443 1.00 95.94 102 SER A N 1
ATOM 790 C CA . SER A 1 102 ? -7.913 -0.725 12.453 1.00 95.94 102 SER A CA 1
ATOM 791 C C . SER A 1 102 ? -9.268 -1.166 13.014 1.00 95.94 102 SER A C 1
ATOM 793 O O . SER A 1 102 ? -9.849 -0.454 13.832 1.00 95.94 102 SER A O 1
ATOM 795 N N . ALA A 1 103 ? -9.752 -2.358 12.650 1.00 97.44 103 ALA A N 1
ATOM 796 C CA . ALA A 1 103 ? -10.992 -2.904 13.200 1.00 97.44 103 ALA A CA 1
ATOM 797 C C . ALA A 1 103 ? -10.890 -3.135 14.718 1.00 97.44 103 ALA A C 1
ATOM 799 O O . ALA A 1 103 ? -11.793 -2.765 15.465 1.00 97.44 103 ALA A O 1
ATOM 800 N N . MET A 1 104 ? -9.765 -3.673 15.202 1.00 98.31 104 MET A N 1
ATOM 801 C CA . MET A 1 104 ? -9.522 -3.843 16.638 1.00 98.31 104 MET A CA 1
ATOM 802 C C . MET A 1 104 ? -9.510 -2.508 17.390 1.00 98.31 104 MET A C 1
ATOM 804 O O . MET A 1 104 ? -10.042 -2.426 18.496 1.00 98.31 104 MET A O 1
ATOM 808 N N . GLN A 1 105 ? -8.908 -1.464 16.815 1.00 98.00 105 GLN A N 1
ATOM 809 C CA . GLN A 1 105 ? -8.914 -0.122 17.407 1.00 98.00 105 GLN A CA 1
ATOM 810 C C . GLN A 1 105 ? -10.332 0.449 17.491 1.00 98.00 105 GLN A C 1
ATOM 812 O O . GLN A 1 105 ? -10.709 0.986 18.532 1.00 98.00 105 GLN A O 1
ATOM 817 N N . GLN A 1 106 ? -11.129 0.282 16.434 1.00 97.81 106 GLN A N 1
ATOM 818 C CA . GLN A 1 106 ? -12.518 0.730 16.411 1.00 97.81 106 GLN A CA 1
ATOM 819 C C . GLN A 1 106 ? -13.364 0.006 17.470 1.00 97.81 106 GLN A C 1
ATOM 821 O O . GLN A 1 106 ? -14.061 0.660 18.241 1.00 97.81 106 GLN A O 1
ATOM 826 N N . ILE A 1 107 ? -13.228 -1.320 17.584 1.00 98.25 107 ILE A N 1
ATOM 827 C CA . ILE A 1 107 ? -13.922 -2.118 18.608 1.00 98.25 107 ILE A CA 1
ATOM 828 C C . ILE A 1 107 ? -13.555 -1.643 20.019 1.00 98.25 107 ILE A C 1
ATOM 830 O O . ILE A 1 107 ? -14.437 -1.486 20.860 1.00 98.25 107 ILE A O 1
ATOM 834 N N . LYS A 1 108 ? -12.268 -1.388 20.295 1.00 98.31 108 LYS A N 1
ATOM 835 C CA . LYS A 1 108 ? -11.828 -0.886 21.608 1.00 98.31 108 LYS A CA 1
ATOM 836 C C . LYS A 1 108 ? -12.468 0.457 21.946 1.00 98.31 108 LYS A C 1
ATOM 838 O O . LYS A 1 108 ? -12.984 0.620 23.046 1.00 98.31 108 LYS A O 1
ATOM 843 N N . LYS A 1 109 ? -12.493 1.384 20.986 1.00 98.38 109 LYS A N 1
ATOM 844 C CA . LYS A 1 109 ? -13.134 2.690 21.159 1.00 98.38 109 LYS A CA 1
ATOM 845 C C . LYS A 1 109 ? -14.630 2.554 21.454 1.00 98.38 109 LYS A C 1
ATOM 847 O O . LYS A 1 109 ? -15.134 3.165 22.389 1.00 98.38 109 LYS A O 1
ATOM 852 N N . GLU A 1 110 ? -15.333 1.712 20.703 1.00 98.25 110 GLU A N 1
ATOM 853 C CA . GLU A 1 110 ? -16.764 1.467 20.918 1.00 98.25 110 GLU A CA 1
ATOM 854 C C . GLU A 1 110 ? -17.047 0.825 22.284 1.00 98.25 110 GLU A C 1
ATOM 856 O O . GLU A 1 110 ? -18.032 1.171 22.937 1.00 98.25 110 GLU A O 1
ATOM 861 N N . GLN A 1 111 ? -16.174 -0.074 22.752 1.00 98.38 111 GLN A N 1
ATOM 862 C CA . GLN A 1 111 ? -16.264 -0.650 24.097 1.00 98.38 111 GLN A CA 1
ATOM 863 C C . GLN A 1 111 ? -16.073 0.410 25.187 1.00 98.38 111 GLN A C 1
ATOM 865 O O . GLN A 1 111 ? -16.830 0.427 26.157 1.00 98.38 111 GLN A O 1
ATOM 870 N N . GLU A 1 112 ? -15.089 1.298 25.039 1.00 98.00 112 GLU A N 1
ATOM 871 C CA . GLU A 1 112 ? -14.858 2.411 25.966 1.00 98.00 112 GLU A CA 1
ATOM 872 C C . GLU A 1 112 ? -16.078 3.343 26.032 1.00 98.00 112 GLU A C 1
ATOM 874 O O . GLU A 1 112 ? -16.594 3.608 27.122 1.00 98.00 112 GLU A O 1
ATOM 879 N N . ASP A 1 113 ? -16.609 3.751 24.877 1.00 98.00 113 ASP A N 1
ATOM 880 C CA . ASP A 1 113 ? -17.795 4.608 24.777 1.00 98.00 113 ASP A CA 1
ATOM 881 C C . ASP A 1 113 ? -19.039 3.944 25.401 1.00 98.00 113 ASP A C 1
ATOM 883 O O . ASP A 1 113 ? -19.803 4.576 26.143 1.00 98.00 113 ASP A O 1
ATOM 887 N N . ALA A 1 114 ? -19.239 2.645 25.151 1.00 98.19 114 ALA A N 1
ATOM 888 C CA . ALA A 1 114 ? -20.331 1.877 25.741 1.00 98.19 114 ALA A CA 1
ATOM 889 C C . ALA A 1 114 ? -20.202 1.782 27.269 1.00 98.19 114 ALA A C 1
ATOM 891 O O . ALA A 1 114 ? -21.180 2.014 27.986 1.00 98.19 114 ALA A O 1
ATOM 892 N N . ASN A 1 115 ? -18.999 1.509 27.779 1.00 97.88 115 ASN A N 1
ATOM 893 C CA . ASN A 1 115 ? -18.731 1.420 29.214 1.00 97.88 115 ASN A CA 1
ATOM 894 C C . ASN A 1 115 ? -18.967 2.758 29.927 1.00 97.88 115 ASN A C 1
ATOM 896 O O . ASN A 1 115 ? -19.584 2.785 30.996 1.00 97.88 115 ASN A O 1
ATOM 900 N N . LEU A 1 116 ? -18.563 3.879 29.319 1.00 97.94 116 LEU A N 1
ATOM 901 C CA . LEU A 1 116 ? -18.861 5.218 29.838 1.00 97.94 116 LEU A CA 1
ATOM 902 C C . LEU A 1 116 ? -20.372 5.462 29.936 1.00 97.94 116 LEU A C 1
ATOM 904 O O . LEU A 1 116 ? -20.864 5.969 30.949 1.00 97.94 116 LEU A O 1
ATOM 908 N N . LYS A 1 117 ? -21.131 5.054 28.913 1.00 97.19 117 LYS A N 1
ATOM 909 C CA . LYS A 1 117 ? -22.590 5.208 28.887 1.00 97.19 117 LYS A CA 1
ATOM 910 C C . LYS A 1 117 ? -23.284 4.344 29.939 1.00 97.19 117 LYS A C 1
ATOM 912 O O . LYS A 1 117 ? -24.197 4.829 30.611 1.00 97.19 117 LYS A O 1
ATOM 917 N N . ILE A 1 118 ? -22.831 3.104 30.127 1.00 97.56 118 ILE A N 1
ATOM 918 C CA . ILE A 1 118 ? -23.304 2.219 31.202 1.00 97.56 118 ILE A CA 1
ATOM 919 C C . ILE A 1 118 ? -23.042 2.867 32.568 1.00 97.56 118 ILE A C 1
ATOM 921 O O . ILE A 1 118 ? -23.964 2.985 33.377 1.00 97.56 118 ILE A O 1
ATOM 925 N N . GLY A 1 119 ? -21.823 3.360 32.804 1.00 96.94 119 GLY A N 1
ATOM 926 C CA . GLY A 1 119 ? -21.457 4.029 34.054 1.00 96.94 119 GLY A CA 1
ATOM 927 C C . GLY A 1 119 ? -22.317 5.261 34.351 1.00 96.94 119 GLY A C 1
ATOM 928 O O . GLY A 1 119 ? -22.760 5.455 35.484 1.00 96.94 119 GLY A O 1
ATOM 929 N N . PHE A 1 120 ? -22.621 6.068 33.331 1.00 97.31 120 PHE A N 1
ATOM 930 C CA . PHE A 1 120 ? -23.517 7.218 33.471 1.00 97.31 120 PHE A CA 1
ATOM 931 C C . PHE A 1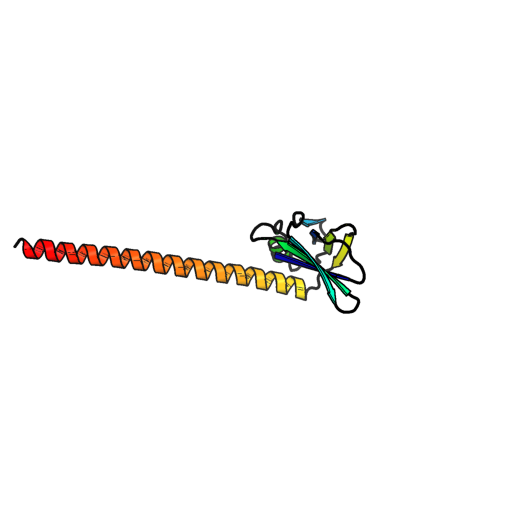 120 ? -24.944 6.806 33.861 1.00 97.31 120 PHE A C 1
ATOM 933 O O . PHE A 1 120 ? -25.542 7.406 34.758 1.00 97.31 120 PHE A O 1
ATOM 940 N N . ILE A 1 121 ? -25.492 5.772 33.214 1.00 97.19 121 ILE A N 1
ATOM 941 C CA . ILE A 1 121 ? -26.834 5.257 33.519 1.00 97.19 121 ILE A CA 1
ATOM 942 C C . ILE A 1 121 ? -26.897 4.736 34.958 1.00 97.19 121 ILE A C 1
ATOM 944 O O . ILE A 1 121 ? -27.853 5.055 35.666 1.00 97.19 121 ILE A O 1
ATOM 948 N N . ASN A 1 122 ? -25.887 3.986 35.403 1.00 96.25 122 ASN A N 1
ATOM 949 C CA . ASN A 1 122 ? -25.843 3.433 36.757 1.00 96.25 122 ASN A CA 1
ATOM 950 C C . ASN A 1 122 ? -25.817 4.538 37.822 1.00 96.25 122 ASN A C 1
ATOM 952 O O . ASN A 1 122 ? -26.692 4.555 38.684 1.00 96.25 122 ASN A O 1
ATOM 956 N N . LYS A 1 123 ? -24.942 5.544 37.681 1.00 95.81 123 LYS A N 1
ATOM 957 C CA . LYS A 1 123 ? -24.913 6.709 38.588 1.00 95.81 123 LYS A CA 1
ATOM 958 C C . LYS A 1 123 ? -26.246 7.455 38.637 1.00 95.81 123 LYS A C 1
ATOM 960 O O . LYS A 1 123 ? -26.674 7.915 39.692 1.00 95.81 123 LYS A O 1
ATOM 965 N N . LYS A 1 124 ? -26.928 7.591 37.493 1.00 95.38 124 LYS A N 1
ATOM 966 C CA . LYS A 1 124 ? -28.242 8.247 37.435 1.00 95.38 124 LYS A CA 1
ATOM 967 C C . LYS A 1 124 ? -29.318 7.442 38.171 1.00 95.38 124 LYS A C 1
ATOM 969 O O . LYS A 1 124 ? -30.190 8.051 38.784 1.00 95.38 124 LYS A O 1
ATOM 974 N N . LYS A 1 125 ? -29.273 6.107 38.101 1.00 94.38 125 LYS A N 1
ATOM 975 C CA . LYS A 1 125 ? -30.178 5.226 38.856 1.00 94.38 125 LYS A CA 1
ATOM 976 C C . LYS A 1 125 ? -29.916 5.311 40.359 1.00 94.38 125 LYS A C 1
ATOM 978 O O . LYS A 1 125 ? -30.865 5.486 41.108 1.00 94.38 125 LYS A O 1
ATOM 983 N N . GLU A 1 126 ? -28.651 5.250 40.772 1.00 93.88 126 GLU A N 1
ATOM 984 C CA . GLU A 1 126 ? -28.247 5.381 42.180 1.00 93.88 126 GLU A CA 1
ATOM 985 C C . GLU A 1 126 ? -28.717 6.708 42.775 1.00 93.88 126 GLU A C 1
ATOM 987 O O . GLU A 1 126 ? -29.344 6.724 43.828 1.0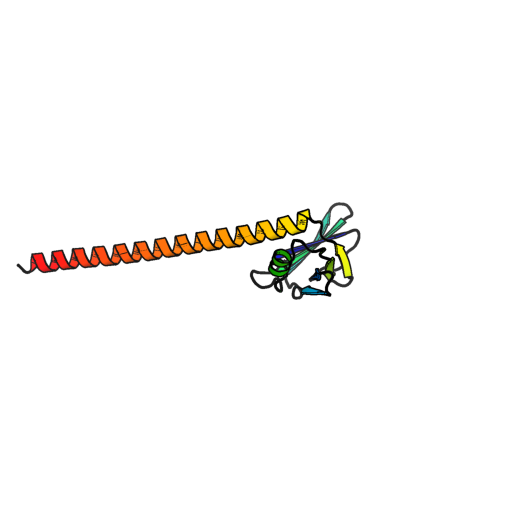0 93.88 126 GLU A O 1
ATOM 992 N N . ARG A 1 127 ? -28.495 7.820 42.062 1.00 92.62 127 ARG A N 1
ATOM 993 C CA . ARG A 1 127 ? -28.943 9.138 42.520 1.00 92.62 127 ARG A CA 1
ATOM 994 C C . ARG A 1 127 ? -30.461 9.212 42.682 1.00 92.62 127 ARG A C 1
ATOM 996 O O . ARG A 1 127 ? -30.918 9.718 43.694 1.00 92.62 127 ARG A O 1
ATOM 1003 N N . LYS A 1 128 ? -31.227 8.680 41.723 1.00 92.38 128 LYS A N 1
ATOM 1004 C CA . LYS A 1 128 ? -32.692 8.626 41.833 1.00 92.38 128 LYS A CA 1
ATOM 1005 C C . LYS A 1 128 ? -33.152 7.825 43.049 1.00 92.38 128 LYS A C 1
ATOM 1007 O O . LYS A 1 128 ? -34.021 8.287 43.768 1.00 92.38 128 LYS A O 1
ATOM 1012 N N . ALA A 1 129 ? -32.541 6.668 43.297 1.00 90.75 129 ALA A N 1
ATOM 1013 C CA . ALA A 1 129 ? -32.876 5.852 44.461 1.00 90.75 129 ALA A CA 1
ATOM 1014 C C . ALA A 1 129 ? -32.559 6.573 45.787 1.00 90.75 129 ALA A C 1
ATOM 1016 O O . ALA A 1 129 ? -33.308 6.440 46.746 1.00 90.75 129 ALA A O 1
ATOM 1017 N N . MET A 1 130 ? -31.471 7.354 45.843 1.00 87.62 130 MET A N 1
ATOM 1018 C CA . MET A 1 130 ? -31.151 8.185 47.013 1.00 87.62 130 MET A CA 1
ATOM 1019 C C . MET A 1 130 ? -32.117 9.362 47.193 1.00 87.62 130 MET A C 1
ATOM 1021 O O . MET A 1 130 ? -32.435 9.698 48.326 1.00 87.62 130 MET A O 1
ATOM 1025 N N . GLU A 1 131 ? -32.551 9.994 46.099 1.00 87.50 131 GLU A N 1
ATOM 1026 C CA . GLU A 1 131 ? -33.549 11.074 46.119 1.00 87.50 131 GLU A CA 1
ATOM 1027 C C . GLU A 1 131 ? -34.904 10.546 46.625 1.00 87.50 131 GLU A C 1
ATOM 1029 O O . GLU A 1 131 ? -35.466 11.121 47.549 1.00 87.50 131 GLU A O 1
ATOM 1034 N N . GLU A 1 132 ? -35.372 9.405 46.107 1.00 85.56 132 GLU A N 1
ATOM 1035 C CA . GLU A 1 132 ? -36.624 8.758 46.533 1.00 85.56 132 GLU A CA 1
ATOM 1036 C C . GLU A 1 132 ? -36.584 8.331 48.013 1.00 85.56 132 GLU A C 1
ATOM 1038 O O . GLU A 1 132 ? -37.545 8.548 48.741 1.00 85.56 132 GLU A O 1
ATOM 1043 N N . ALA A 1 133 ? -35.454 7.799 48.494 1.00 80.62 133 ALA A N 1
ATOM 1044 C CA . ALA A 1 133 ? -35.289 7.402 49.896 1.00 80.62 133 ALA A CA 1
ATOM 1045 C C . ALA A 1 133 ? -35.153 8.581 50.882 1.00 80.62 133 ALA A C 1
ATOM 1047 O O . ALA A 1 133 ? -35.200 8.366 52.089 1.00 80.62 133 ALA A O 1
ATOM 1048 N N . ALA A 1 134 ? -34.918 9.803 50.394 1.00 76.00 134 ALA A N 1
ATOM 1049 C CA . ALA A 1 134 ? -34.823 11.008 51.221 1.00 76.00 134 ALA A CA 1
ATOM 1050 C C . ALA A 1 134 ? -36.157 11.775 51.325 1.00 76.00 134 ALA A C 1
ATOM 1052 O O . ALA A 1 134 ? -36.249 12.717 52.113 1.00 76.00 134 ALA A O 1
ATOM 1053 N N . GLU A 1 135 ? -37.158 11.400 50.521 1.00 69.62 135 GLU A N 1
ATOM 1054 C CA . GLU A 1 135 ? -38.513 11.970 50.532 1.00 69.62 135 GLU A CA 1
ATOM 1055 C C . GLU A 1 135 ? -39.514 11.147 51.379 1.00 69.62 135 GLU A C 1
ATOM 1057 O O . GLU A 1 135 ? -40.612 11.640 51.646 1.00 69.62 135 GLU A O 1
ATOM 1062 N N . GLU A 1 136 ? -39.135 9.942 51.832 1.00 54.25 136 GLU A N 1
ATOM 1063 C CA . GLU A 1 136 ? -39.852 9.110 52.828 1.00 54.25 136 GLU A CA 1
ATOM 1064 C C . GLU A 1 136 ? -39.397 9.388 54.272 1.00 54.25 136 GLU A C 1
ATOM 1066 O O . GLU A 1 136 ? -40.277 9.394 55.168 1.00 54.25 136 GLU A O 1
#

Organism: Bacteroides thetaiotaomicron (NCBI:txid818)